Protein AF-V2QGV4-F1 (afdb_monomer)

InterPro domains:
  IPR019301 Flagellar protein FlgJ, N-terminal [PF10135] (43-89)

Sequence (132 aa):
MVEAAKLNTNVELTKEQAREKRDKELRQACAAFEGMFMDMMMKTMRKATMESSLIKKSNGEKIFTEMLDQQYVDILAKTPDSGLGVSLYQHLKQTMPQYRDEGKIFHKELNPYAVQQKRQEAFSQEGLDLVQ

pLDDT: mean 71.52, std 14.91, range [42.78, 91.12]

Radius of gyration: 23.89 Å; Cα contacts (8 Å, |Δi|>4): 35; chains: 1; bounding box: 53×60×68 Å

Solvent-accessible surface area (backbone atoms only — not comparable to full-atom values): 7817 Å² total; per-residue (Å²): 125,73,67,66,58,60,54,52,53,56,56,50,54,54,50,51,54,52,47,53,49,52,50,52,51,47,49,52,52,25,41,51,49,39,40,54,50,50,54,52,50,56,54,47,54,60,66,68,47,80,74,54,89,88,62,79,81,51,73,64,56,52,53,55,47,55,55,49,53,51,52,51,40,52,53,52,64,70,43,77,89,63,57,69,21,50,55,48,39,54,50,49,42,70,71,36,66,97,63,46,69,91,84,63,81,85,76,86,77,89,49,96,56,51,69,57,49,54,52,52,52,52,58,56,49,61,63,52,70,75,76,114

Structure (mmCIF, N/CA/C/O backbone):
data_AF-V2QGV4-F1
#
_entry.id   AF-V2QGV4-F1
#
loop_
_atom_site.group_PDB
_atom_site.id
_atom_site.type_symbol
_atom_site.label_atom_id
_atom_site.label_alt_id
_atom_site.label_comp_id
_atom_site.label_asym_id
_atom_site.label_entity_id
_atom_site.label_seq_id
_atom_site.pdbx_PDB_ins_code
_atom_site.Cartn_x
_atom_site.Cartn_y
_atom_site.Cartn_z
_atom_site.occupancy
_atom_site.B_iso_or_equiv
_atom_site.auth_seq_id
_atom_site.auth_comp_id
_atom_site.auth_asym_id
_atom_site.auth_atom_id
_atom_site.pdbx_PDB_model_num
ATOM 1 N N . MET A 1 1 ? 30.545 1.661 -40.596 1.00 49.72 1 MET A N 1
ATOM 2 C CA . MET A 1 1 ? 29.601 0.666 -40.027 1.00 49.72 1 MET A CA 1
ATOM 3 C C . MET A 1 1 ? 29.701 0.507 -38.501 1.00 49.72 1 MET A C 1
ATOM 5 O O . MET A 1 1 ? 28.747 0.026 -37.913 1.00 49.72 1 MET A O 1
ATOM 9 N N . VAL A 1 2 ? 30.778 0.950 -37.831 1.00 56.56 2 VAL A N 1
ATOM 10 C CA . VAL A 1 2 ? 30.950 0.795 -36.364 1.00 56.56 2 VAL A CA 1
ATOM 11 C C . VAL A 1 2 ? 30.193 1.850 -35.529 1.00 56.56 2 VAL A C 1
ATOM 13 O O . VAL A 1 2 ? 29.852 1.603 -34.377 1.00 56.56 2 VAL A O 1
ATOM 16 N N . GLU A 1 3 ? 29.880 3.016 -36.097 1.00 54.06 3 GLU A N 1
ATOM 17 C CA . GLU A 1 3 ? 29.288 4.149 -35.360 1.00 54.06 3 GLU A CA 1
ATOM 18 C C . GLU A 1 3 ? 27.769 4.028 -35.142 1.00 54.06 3 GLU A C 1
ATOM 20 O O . GLU A 1 3 ? 27.266 4.353 -34.069 1.00 54.06 3 GLU A O 1
ATOM 25 N N . ALA A 1 4 ? 27.047 3.433 -36.098 1.00 53.44 4 ALA A N 1
ATOM 26 C CA . ALA A 1 4 ? 25.611 3.164 -35.978 1.00 53.44 4 ALA A CA 1
ATOM 27 C C . ALA A 1 4 ? 25.279 2.134 -34.873 1.00 53.44 4 ALA A C 1
ATOM 29 O O . ALA A 1 4 ? 24.236 2.230 -34.230 1.00 53.44 4 ALA A O 1
ATOM 30 N N . ALA A 1 5 ? 26.185 1.188 -34.594 1.00 55.38 5 ALA A N 1
ATOM 31 C CA . ALA A 1 5 ? 25.996 0.168 -33.557 1.00 55.38 5 ALA A CA 1
ATOM 32 C C . ALA A 1 5 ? 26.117 0.728 -32.123 1.00 55.38 5 ALA A C 1
ATOM 34 O O . ALA A 1 5 ? 25.430 0.253 -31.219 1.00 55.38 5 ALA A O 1
ATOM 35 N N . LYS A 1 6 ? 26.952 1.760 -31.915 1.00 54.44 6 LYS A N 1
ATOM 36 C CA . LYS A 1 6 ? 27.148 2.431 -30.611 1.00 54.44 6 LYS A CA 1
ATOM 37 C C . LYS A 1 6 ? 26.006 3.390 -30.247 1.00 54.44 6 LYS A C 1
ATOM 39 O O . LYS A 1 6 ? 25.728 3.619 -29.071 1.00 54.44 6 LYS A O 1
ATOM 44 N N . LEU A 1 7 ? 25.345 3.958 -31.255 1.00 56.12 7 LEU A N 1
ATOM 45 C CA . LEU A 1 7 ? 24.152 4.789 -31.077 1.00 56.12 7 LEU A CA 1
ATOM 46 C C . LEU A 1 7 ? 22.929 3.942 -30.702 1.00 56.12 7 LEU A C 1
ATOM 48 O O . LEU A 1 7 ? 22.183 4.321 -29.803 1.00 56.12 7 LEU A O 1
ATOM 52 N N . ASN A 1 8 ? 22.758 2.772 -31.325 1.00 58.69 8 ASN A N 1
ATOM 53 C CA . ASN A 1 8 ? 21.604 1.909 -31.060 1.00 58.69 8 ASN A CA 1
ATOM 54 C C . ASN A 1 8 ? 21.618 1.311 -29.637 1.00 58.69 8 ASN A C 1
ATOM 56 O O . ASN A 1 8 ? 20.591 1.271 -28.968 1.00 58.69 8 ASN A O 1
ATOM 60 N N . THR A 1 9 ? 22.799 0.960 -29.123 1.00 60.56 9 THR A N 1
ATOM 61 C CA . THR A 1 9 ? 22.975 0.430 -27.755 1.00 60.56 9 THR A CA 1
ATOM 62 C C . THR A 1 9 ? 22.652 1.457 -26.664 1.00 60.56 9 THR A C 1
ATOM 64 O O . THR A 1 9 ? 22.053 1.105 -25.652 1.00 60.56 9 THR A O 1
ATOM 67 N N . ASN A 1 10 ? 22.976 2.740 -26.866 1.00 59.94 10 ASN A N 1
ATOM 68 C CA . ASN A 1 10 ? 22.610 3.805 -25.918 1.00 59.94 10 ASN A CA 1
ATOM 69 C C . ASN A 1 10 ? 21.093 4.065 -25.877 1.00 59.94 10 ASN A C 1
ATOM 71 O O . ASN A 1 10 ? 20.523 4.361 -24.824 1.00 59.94 10 ASN A O 1
ATOM 75 N N . VAL A 1 11 ? 20.424 3.945 -27.025 1.00 64.81 11 VAL A N 1
ATOM 76 C CA . VAL A 1 11 ? 18.967 4.111 -27.129 1.00 64.81 11 VAL A CA 1
ATOM 77 C C . VAL A 1 11 ? 18.220 2.921 -26.513 1.00 64.81 11 VAL A C 1
ATOM 79 O O . VAL A 1 11 ? 17.157 3.101 -25.926 1.00 64.81 11 VAL A O 1
ATOM 82 N N . GLU A 1 12 ? 18.765 1.709 -26.599 1.00 62.22 12 GLU A N 1
ATOM 83 C CA . GLU A 1 12 ? 18.205 0.524 -25.935 1.00 62.22 12 GLU A CA 1
ATOM 84 C C . GLU A 1 12 ? 18.377 0.585 -24.406 1.00 62.22 12 GLU A C 1
ATOM 86 O O . GLU A 1 12 ? 17.386 0.429 -23.691 1.00 62.22 12 GLU A O 1
ATOM 91 N N . LEU A 1 13 ? 19.565 0.955 -23.897 1.00 62.69 13 LEU A N 1
ATOM 92 C CA . LEU A 1 13 ? 19.809 1.127 -22.452 1.00 62.69 13 LEU A CA 1
ATOM 93 C C . LEU A 1 13 ? 18.861 2.152 -21.804 1.00 62.69 13 LEU A C 1
ATOM 95 O O . LEU A 1 13 ? 18.351 1.940 -20.706 1.00 62.69 13 LEU A O 1
ATOM 99 N N . THR A 1 14 ? 18.604 3.271 -22.483 1.00 73.88 14 THR A N 1
ATOM 100 C CA . THR A 1 14 ? 17.733 4.344 -21.968 1.00 73.88 14 THR A CA 1
ATOM 101 C C . THR A 1 14 ? 16.256 3.944 -21.949 1.00 73.88 14 THR A C 1
ATOM 103 O O . THR A 1 14 ? 15.519 4.337 -21.041 1.00 73.88 14 THR A O 1
ATOM 106 N N . LYS A 1 15 ? 15.814 3.121 -22.908 1.00 74.69 15 LYS A N 1
ATOM 107 C CA . LYS A 1 15 ? 14.457 2.554 -22.931 1.00 74.69 15 LYS A CA 1
ATOM 108 C C . LYS A 1 15 ? 14.250 1.524 -21.824 1.00 74.69 15 LYS A C 1
ATOM 110 O O . LYS A 1 15 ? 13.202 1.547 -21.179 1.00 74.69 15 LYS A O 1
ATOM 115 N N . GLU A 1 16 ? 15.231 0.658 -21.581 1.00 74.56 16 GLU A N 1
ATOM 116 C CA . GLU A 1 16 ? 15.177 -0.320 -20.488 1.00 74.56 16 GLU A CA 1
ATOM 117 C C . GLU A 1 16 ? 15.145 0.370 -19.121 1.00 74.56 16 GLU A C 1
ATOM 119 O O . GLU A 1 16 ? 14.249 0.097 -18.325 1.00 74.56 16 GLU A O 1
ATOM 124 N N . GLN A 1 17 ? 16.006 1.364 -18.892 1.00 77.44 17 GLN A N 1
ATOM 125 C CA . GLN A 1 17 ? 15.991 2.175 -17.668 1.00 77.44 17 GLN A CA 1
ATOM 126 C C . GLN A 1 17 ? 14.651 2.892 -17.453 1.00 77.44 17 GLN A C 1
ATOM 128 O O . GLN A 1 17 ? 14.116 2.922 -16.341 1.00 77.44 17 GLN A O 1
ATOM 133 N N . ALA A 1 18 ? 14.069 3.458 -18.515 1.00 77.25 18 ALA A N 1
ATOM 134 C CA . ALA A 1 18 ? 12.749 4.077 -18.441 1.00 77.25 18 ALA A CA 1
ATOM 135 C C . ALA A 1 18 ? 11.653 3.049 -18.107 1.00 77.25 18 ALA A C 1
ATOM 137 O O . ALA A 1 18 ? 10.721 3.357 -17.361 1.00 77.25 18 ALA A O 1
ATOM 138 N N . ARG A 1 19 ? 11.766 1.820 -18.622 1.00 79.88 19 ARG A N 1
ATOM 139 C CA . ARG A 1 19 ? 10.829 0.729 -18.338 1.00 79.88 19 ARG A CA 1
ATOM 140 C C . ARG A 1 19 ? 10.931 0.250 -16.893 1.00 79.88 19 ARG A C 1
ATOM 142 O O . ARG A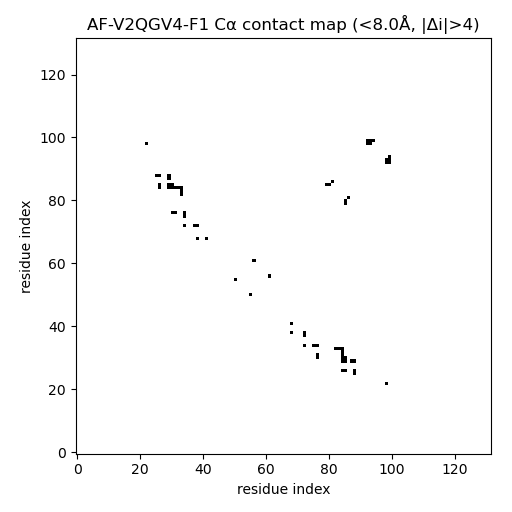 1 19 ? 9.899 0.127 -16.239 1.00 79.88 19 ARG A O 1
ATOM 149 N N . GLU A 1 20 ? 12.141 0.035 -16.387 1.00 82.00 20 GLU A N 1
ATOM 150 C CA . GLU A 1 20 ? 12.383 -0.333 -14.987 1.00 82.00 20 GLU A CA 1
ATOM 151 C C . GLU A 1 20 ? 11.855 0.732 -14.029 1.00 82.00 20 GLU A C 1
ATOM 153 O O . GLU A 1 20 ? 11.174 0.414 -13.052 1.00 82.00 20 GLU A O 1
ATOM 158 N N . LYS A 1 21 ? 12.095 2.011 -14.345 1.00 82.69 21 LYS A N 1
ATOM 159 C CA . LYS A 1 21 ? 11.557 3.129 -13.569 1.00 82.69 21 LYS A CA 1
ATOM 160 C C . LYS A 1 21 ? 10.027 3.085 -13.511 1.00 82.69 21 LYS A C 1
ATOM 162 O O . LYS A 1 21 ? 9.469 3.151 -12.419 1.00 82.69 21 LYS A O 1
ATOM 167 N N . ARG A 1 22 ? 9.350 2.901 -14.652 1.00 82.38 22 ARG A N 1
ATOM 168 C CA . ARG A 1 22 ? 7.879 2.793 -14.696 1.00 82.38 22 ARG A CA 1
ATOM 169 C C . ARG A 1 22 ? 7.337 1.556 -13.982 1.00 82.38 22 ARG A C 1
ATOM 171 O O . ARG A 1 22 ? 6.250 1.626 -13.415 1.00 82.38 22 ARG A O 1
ATOM 178 N N . ASP A 1 23 ? 8.040 0.423 -14.029 1.00 85.06 23 ASP A N 1
ATOM 179 C CA . ASP A 1 23 ? 7.648 -0.789 -13.291 1.00 85.06 23 ASP A CA 1
ATOM 180 C C . ASP A 1 23 ? 7.740 -0.549 -11.779 1.00 85.06 23 ASP A C 1
ATOM 182 O O . ASP A 1 23 ? 6.798 -0.850 -11.045 1.00 85.06 23 ASP A O 1
ATOM 186 N N . LYS A 1 24 ? 8.829 0.085 -11.322 1.00 85.31 24 LYS A N 1
ATOM 187 C CA . LYS A 1 24 ? 9.022 0.463 -9.919 1.00 85.31 24 LYS A CA 1
ATOM 188 C C . LYS A 1 24 ? 7.951 1.441 -9.433 1.00 85.31 24 LYS A C 1
ATOM 190 O O . LYS A 1 24 ? 7.383 1.227 -8.366 1.00 85.31 24 LYS A O 1
ATOM 195 N N . GLU A 1 25 ? 7.655 2.479 -10.211 1.00 87.06 25 GLU A N 1
ATOM 196 C CA . GLU A 1 25 ? 6.604 3.454 -9.892 1.00 87.06 25 GLU A CA 1
ATOM 197 C C . GLU A 1 25 ? 5.224 2.789 -9.804 1.00 87.06 25 GLU A C 1
ATOM 199 O O . GLU A 1 25 ? 4.474 3.051 -8.864 1.00 87.06 25 GLU A O 1
ATOM 204 N N . LEU A 1 26 ? 4.906 1.866 -10.721 1.00 88.25 26 LEU A N 1
ATOM 205 C CA . LEU A 1 26 ? 3.643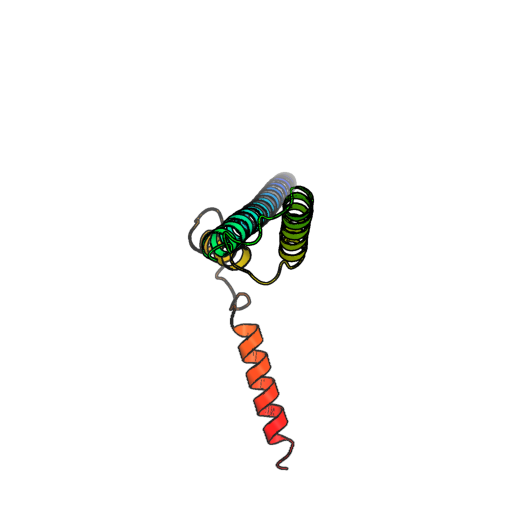 1.125 -10.689 1.00 88.25 26 LEU A CA 1
ATOM 206 C C . LEU A 1 26 ? 3.523 0.258 -9.428 1.00 88.25 26 LEU A C 1
ATOM 208 O O . LEU A 1 26 ? 2.474 0.262 -8.781 1.00 88.25 26 LEU A O 1
ATOM 212 N N . ARG A 1 27 ? 4.593 -0.455 -9.048 1.00 87.12 27 ARG A N 1
ATOM 213 C CA . ARG A 1 27 ? 4.626 -1.236 -7.799 1.00 87.12 27 ARG A CA 1
ATOM 214 C C . ARG A 1 27 ? 4.411 -0.347 -6.577 1.00 87.12 27 ARG A C 1
ATOM 216 O O . ARG A 1 27 ? 3.600 -0.683 -5.719 1.00 87.12 27 ARG A O 1
ATOM 223 N N . GLN A 1 28 ? 5.100 0.793 -6.513 1.00 87.50 28 GLN A N 1
ATOM 224 C CA . GLN A 1 28 ? 4.969 1.749 -5.411 1.00 87.50 28 GLN A CA 1
ATOM 225 C C . GLN A 1 28 ? 3.551 2.318 -5.311 1.00 87.50 28 GLN A C 1
ATOM 227 O O . GLN A 1 28 ? 3.001 2.393 -4.215 1.00 87.50 28 GLN A O 1
ATOM 232 N N . ALA A 1 29 ? 2.934 2.663 -6.442 1.00 90.25 29 ALA A N 1
ATOM 233 C CA . ALA A 1 29 ? 1.560 3.149 -6.476 1.00 90.25 29 ALA A CA 1
ATOM 234 C C . ALA A 1 29 ? 0.562 2.092 -5.971 1.00 90.25 29 ALA A C 1
ATOM 236 O O . ALA A 1 29 ? -0.321 2.411 -5.176 1.00 90.25 29 ALA A O 1
ATOM 237 N N . CYS A 1 30 ? 0.724 0.827 -6.377 1.00 90.00 30 CYS A N 1
ATOM 238 C CA . CYS A 1 30 ? -0.138 -0.263 -5.911 1.00 90.00 30 CYS A CA 1
ATOM 239 C C . CYS A 1 30 ? 0.024 -0.530 -4.405 1.00 90.00 30 CYS A C 1
ATOM 241 O O . CYS A 1 30 ? -0.972 -0.744 -3.718 1.00 90.00 30 CYS A O 1
ATOM 243 N N . ALA A 1 31 ? 1.253 -0.468 -3.882 1.00 85.81 31 ALA A N 1
ATOM 244 C CA . ALA A 1 31 ? 1.519 -0.602 -2.449 1.00 85.81 31 ALA A CA 1
ATOM 245 C C . ALA A 1 31 ? 0.906 0.554 -1.636 1.00 85.81 31 ALA A C 1
ATOM 247 O O . ALA A 1 31 ? 0.280 0.331 -0.602 1.00 85.81 31 ALA A O 1
ATOM 248 N N . ALA A 1 32 ? 1.021 1.791 -2.128 1.00 86.56 32 ALA A N 1
ATOM 249 C CA . ALA A 1 32 ? 0.397 2.950 -1.493 1.00 86.56 32 ALA A CA 1
ATOM 250 C C . ALA A 1 32 ? -1.137 2.834 -1.466 1.00 86.56 32 ALA A C 1
ATOM 252 O O . ALA A 1 32 ? -1.763 3.139 -0.450 1.00 86.56 32 ALA A O 1
ATOM 253 N N . PHE A 1 33 ? -1.742 2.350 -2.556 1.00 91.12 33 PHE A N 1
ATOM 254 C CA . PHE A 1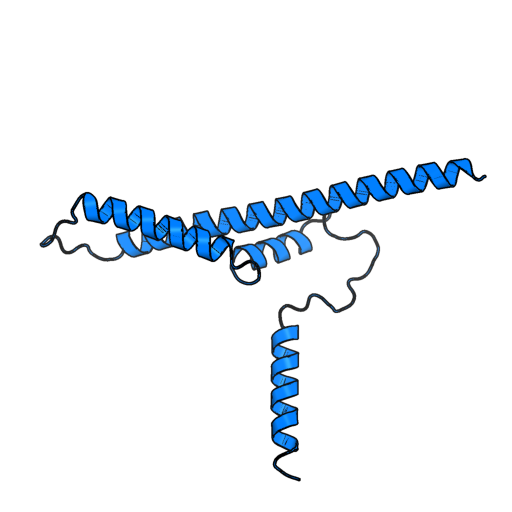 33 ? -3.179 2.084 -2.619 1.00 91.12 33 PHE A CA 1
ATOM 255 C C . PHE A 1 33 ? -3.621 1.034 -1.592 1.00 91.12 33 PHE A C 1
ATOM 257 O O . PHE A 1 33 ? -4.611 1.246 -0.895 1.00 91.12 33 PHE A O 1
ATOM 264 N N . GLU A 1 34 ? -2.884 -0.072 -1.462 1.00 87.06 34 GLU A N 1
ATOM 265 C CA . GLU A 1 34 ? -3.162 -1.090 -0.444 1.00 87.06 34 GLU A CA 1
ATOM 266 C C . GLU A 1 34 ? -3.111 -0.505 0.974 1.00 87.06 34 GLU A C 1
ATOM 268 O O . GLU A 1 34 ? -4.018 -0.760 1.765 1.00 87.06 34 GLU A O 1
ATOM 273 N N . GLY A 1 35 ? -2.128 0.351 1.270 1.00 85.06 35 GLY A N 1
ATOM 274 C CA . GLY A 1 35 ? -2.061 1.072 2.544 1.00 85.06 35 GLY A CA 1
ATOM 275 C C . GLY A 1 35 ? -3.312 1.916 2.819 1.00 85.06 35 GLY A C 1
ATOM 276 O O . GLY A 1 35 ? -3.903 1.816 3.895 1.00 85.06 35 GLY A O 1
ATOM 277 N N . MET A 1 36 ? -3.772 2.693 1.832 1.00 87.50 36 MET A N 1
ATOM 278 C CA . MET A 1 36 ? -5.005 3.489 1.952 1.00 87.50 36 MET A CA 1
ATOM 279 C C . MET A 1 36 ? -6.251 2.614 2.131 1.00 87.50 36 MET A C 1
ATOM 281 O O . MET A 1 36 ? -7.137 2.934 2.926 1.00 87.50 36 MET A O 1
ATOM 285 N N . PHE A 1 37 ? -6.330 1.504 1.397 1.00 90.25 37 PHE A N 1
ATOM 286 C CA . PHE A 1 37 ? -7.436 0.560 1.502 1.00 90.25 37 PHE A CA 1
ATOM 287 C C . PHE A 1 37 ? -7.508 -0.064 2.900 1.00 90.25 37 PHE A C 1
ATOM 289 O O . PHE A 1 37 ? -8.585 -0.114 3.494 1.00 90.25 37 PHE A O 1
ATOM 296 N N . MET A 1 38 ? -6.368 -0.489 3.448 1.00 86.75 38 MET A N 1
ATOM 297 C CA . MET A 1 38 ? -6.291 -1.084 4.783 1.00 86.75 38 MET A CA 1
ATOM 298 C C . MET A 1 38 ? -6.656 -0.085 5.879 1.00 86.75 38 MET A C 1
ATOM 300 O O . MET A 1 38 ? -7.425 -0.430 6.774 1.00 86.75 38 MET A O 1
ATOM 304 N N . ASP A 1 39 ? -6.196 1.163 5.779 1.00 84.31 39 ASP A N 1
ATOM 305 C CA . ASP A 1 39 ? -6.616 2.239 6.684 1.00 84.31 39 ASP A CA 1
ATOM 306 C C . ASP A 1 39 ? -8.145 2.419 6.669 1.00 84.31 39 ASP A C 1
ATOM 308 O O . ASP A 1 39 ? -8.798 2.435 7.718 1.00 84.31 39 ASP A O 1
ATOM 312 N N . MET A 1 40 ? -8.749 2.469 5.476 1.00 88.94 40 MET A N 1
ATOM 313 C CA . MET A 1 40 ? -10.199 2.591 5.340 1.00 88.94 40 MET A CA 1
ATOM 314 C C . MET A 1 40 ? -10.938 1.367 5.894 1.00 88.94 40 MET A C 1
ATOM 316 O O . MET A 1 40 ? -11.951 1.523 6.582 1.00 88.94 40 MET A O 1
ATOM 320 N N . MET A 1 41 ? -10.433 0.159 5.644 1.00 88.75 41 MET A N 1
ATOM 321 C CA . MET A 1 41 ? -10.985 -1.086 6.176 1.00 88.75 41 MET A CA 1
ATOM 322 C C . MET A 1 41 ? -10.961 -1.091 7.709 1.00 88.75 41 MET A C 1
ATOM 324 O O . MET A 1 41 ? -12.005 -1.289 8.330 1.00 88.75 41 MET A O 1
ATOM 328 N N . MET A 1 42 ? -9.817 -0.788 8.326 1.00 85.19 42 MET A N 1
ATOM 329 C CA . MET A 1 42 ? -9.657 -0.760 9.785 1.00 85.19 42 MET A CA 1
ATOM 330 C C . MET A 1 42 ? -10.554 0.302 10.438 1.00 85.19 42 MET A C 1
ATOM 332 O O . MET A 1 42 ? -11.246 0.031 11.426 1.00 85.19 42 MET A O 1
ATOM 336 N N . LYS A 1 43 ? -10.636 1.500 9.843 1.00 84.62 43 LYS A N 1
ATOM 337 C CA . LYS A 1 43 ? -11.570 2.553 10.275 1.00 84.62 43 LYS A CA 1
ATOM 338 C C . LYS A 1 43 ? -13.025 2.107 10.168 1.00 84.62 43 LYS A C 1
ATOM 340 O O . LYS A 1 43 ? -13.823 2.414 11.051 1.00 84.62 43 LYS A O 1
ATOM 345 N N . THR A 1 44 ? -13.377 1.383 9.110 1.00 88.00 44 THR A N 1
ATOM 346 C CA . THR A 1 44 ? -14.748 0.910 8.879 1.00 88.00 44 THR A CA 1
ATOM 347 C C . THR A 1 44 ? -15.120 -0.201 9.855 1.00 88.00 44 THR A C 1
ATOM 349 O O . THR A 1 44 ? -16.190 -0.131 10.451 1.00 88.00 44 THR A O 1
ATOM 352 N N . MET A 1 45 ? -14.223 -1.159 10.109 1.00 85.62 45 MET A N 1
ATOM 353 C CA . MET A 1 45 ? -14.416 -2.200 11.126 1.00 85.62 45 MET A CA 1
ATOM 354 C C . MET A 1 45 ? -14.658 -1.592 12.513 1.00 85.62 45 MET A C 1
ATOM 356 O O . MET A 1 45 ? -15.598 -1.988 13.198 1.00 85.62 45 MET A O 1
ATOM 360 N N . ARG A 1 46 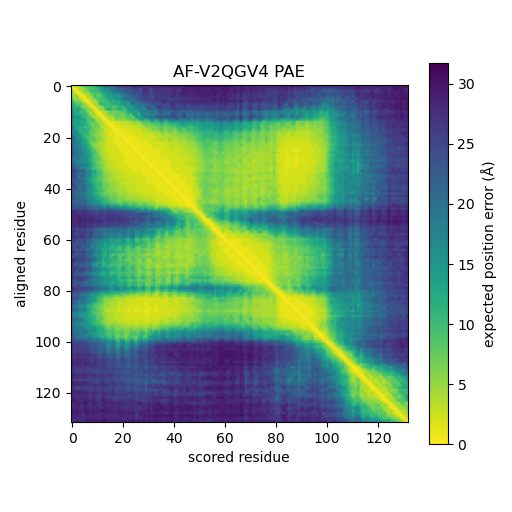? -13.885 -0.565 12.896 1.00 81.25 46 ARG A N 1
ATOM 361 C CA . ARG A 1 46 ? -14.072 0.147 14.174 1.00 81.25 46 ARG A CA 1
ATOM 362 C C . ARG A 1 46 ? -15.357 0.969 14.245 1.00 81.25 46 ARG A C 1
ATOM 364 O O . ARG A 1 46 ? -15.946 1.073 15.315 1.00 81.25 46 ARG A O 1
ATOM 371 N N . LYS A 1 47 ? -15.809 1.549 13.130 1.00 82.56 47 LYS A N 1
ATOM 372 C CA . LYS A 1 47 ? -17.120 2.217 13.064 1.00 82.56 47 LYS A CA 1
ATOM 373 C C . LYS A 1 47 ? -18.280 1.220 13.141 1.00 82.56 47 LYS A C 1
ATOM 375 O O . LYS A 1 47 ? -19.332 1.569 13.663 1.00 82.56 47 LYS A O 1
ATOM 380 N N . ALA A 1 48 ? -18.102 0.016 12.596 1.00 82.44 48 ALA A N 1
ATOM 381 C CA . ALA A 1 48 ? -19.123 -1.029 12.567 1.00 82.44 48 ALA A CA 1
ATOM 382 C C . ALA A 1 48 ? -19.312 -1.715 13.929 1.00 82.44 48 ALA A C 1
ATOM 384 O O . ALA A 1 48 ? -20.411 -2.173 14.238 1.00 82.44 48 ALA A O 1
ATOM 385 N N . THR A 1 49 ? -18.276 -1.767 14.769 1.00 78.00 49 THR A N 1
ATOM 386 C CA . THR A 1 49 ? -18.441 -2.160 16.170 1.00 78.00 49 THR A CA 1
A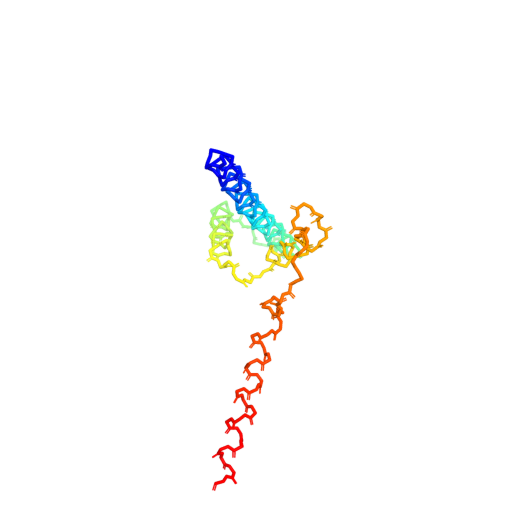TOM 387 C C . THR A 1 49 ? -19.246 -1.092 16.904 1.00 78.00 49 THR A C 1
ATOM 389 O O . THR A 1 49 ? -18.803 0.052 16.983 1.00 78.00 49 THR A O 1
ATOM 392 N N . MET A 1 50 ? -20.417 -1.455 17.448 1.00 64.50 50 MET A N 1
ATOM 393 C CA . MET A 1 50 ? -21.168 -0.587 18.360 1.00 64.50 50 MET A CA 1
ATOM 394 C C . MET A 1 50 ? -20.251 -0.196 19.520 1.00 64.50 50 MET A C 1
ATOM 396 O O . MET A 1 50 ? -19.997 -1.007 20.411 1.00 64.50 50 MET A O 1
ATOM 400 N N . GLU A 1 51 ? -19.736 1.034 19.512 1.00 61.66 51 GLU A N 1
ATOM 401 C CA . GLU A 1 51 ? -19.052 1.564 20.684 1.00 61.66 51 GLU A CA 1
ATOM 402 C C . GLU A 1 51 ? -20.061 1.555 21.830 1.00 61.66 51 GLU A C 1
ATOM 404 O O . GLU A 1 51 ? -21.144 2.139 21.727 1.00 61.66 51 GLU A O 1
ATOM 409 N N . SER A 1 52 ? -19.751 0.832 22.909 1.00 60.28 52 SER A N 1
ATOM 410 C CA . SER A 1 52 ? -20.617 0.808 24.079 1.00 60.28 52 SER A CA 1
ATOM 411 C C . SER A 1 52 ? -20.790 2.250 24.548 1.00 60.28 52 SER A C 1
ATOM 413 O O . SER A 1 52 ? -19.844 2.844 25.059 1.00 60.28 52 SER A O 1
ATOM 415 N N . SER A 1 53 ? -21.990 2.819 24.411 1.00 59.41 53 SER A N 1
ATOM 416 C CA . SER A 1 53 ? -22.286 4.190 24.859 1.00 59.41 53 SER A CA 1
ATOM 417 C C . SER A 1 53 ? -21.993 4.411 26.355 1.00 59.41 53 SER A C 1
ATOM 419 O O . SER A 1 53 ? -21.995 5.549 26.823 1.00 59.41 53 SER A O 1
ATOM 421 N N . LEU A 1 54 ? -21.761 3.325 27.098 1.00 67.88 54 LEU A N 1
ATOM 422 C CA . LEU A 1 54 ? -21.411 3.293 28.512 1.00 67.88 54 LEU A CA 1
ATOM 423 C C . LEU A 1 54 ? -19.933 3.624 28.786 1.00 67.88 54 LEU A C 1
ATOM 425 O O . LEU A 1 54 ? -19.632 4.139 29.858 1.00 67.88 54 LEU A O 1
ATOM 429 N N . ILE A 1 55 ? -19.020 3.380 27.837 1.00 72.56 55 ILE A N 1
ATOM 430 C CA . ILE A 1 55 ? -17.585 3.671 27.980 1.00 72.56 55 ILE A CA 1
ATOM 431 C C . ILE A 1 55 ? -17.152 4.542 26.802 1.00 72.56 55 ILE A C 1
ATOM 433 O O . ILE A 1 55 ? -17.006 4.072 25.676 1.00 72.56 55 ILE A O 1
ATOM 437 N N . LYS A 1 56 ? -16.950 5.838 27.061 1.00 72.44 56 LYS A N 1
ATOM 438 C CA . LYS A 1 56 ? -16.411 6.769 26.063 1.00 72.44 56 LYS A CA 1
ATOM 439 C C . LYS A 1 56 ? -14.906 6.561 25.934 1.00 72.44 56 LYS A C 1
ATOM 441 O O . LYS A 1 56 ? -14.193 6.656 26.932 1.00 72.44 56 LYS A O 1
ATOM 446 N N . LYS A 1 57 ? -14.421 6.362 24.707 1.00 74.38 57 LYS A N 1
ATOM 447 C CA . LYS A 1 57 ? -12.980 6.341 24.426 1.00 74.38 57 LYS A CA 1
ATOM 448 C C . LYS A 1 57 ? -12.328 7.664 24.803 1.00 74.38 57 LYS A C 1
ATOM 450 O O . LYS A 1 57 ? -12.856 8.741 24.504 1.00 74.38 57 LYS A O 1
ATOM 455 N N . SER A 1 58 ? -11.158 7.577 25.425 1.00 83.88 58 SER A N 1
ATOM 456 C CA . SER A 1 58 ? -10.360 8.759 25.752 1.00 83.88 58 SER A CA 1
ATOM 457 C C . SER A 1 58 ? -9.678 9.330 24.501 1.00 83.88 58 SER A C 1
ATOM 459 O O . SER A 1 58 ? -9.468 8.629 23.510 1.00 83.88 58 SER A O 1
ATOM 461 N N . ASN A 1 59 ? -9.284 10.607 24.534 1.00 83.19 59 ASN A N 1
ATOM 462 C CA . ASN A 1 59 ? -8.479 11.190 23.452 1.00 83.19 59 ASN A CA 1
ATOM 463 C C . ASN A 1 59 ? -7.113 10.497 23.309 1.00 83.19 59 ASN A C 1
ATOM 465 O O . ASN A 1 59 ? -6.624 10.362 22.192 1.00 83.19 59 ASN A O 1
ATOM 469 N N . GLY A 1 60 ? -6.528 10.014 24.412 1.00 86.06 60 GLY A N 1
ATOM 470 C CA . GLY A 1 60 ? -5.276 9.255 24.372 1.00 86.06 60 GLY A CA 1
ATOM 471 C C . GLY A 1 60 ? -5.431 7.948 23.598 1.00 86.06 60 GLY A C 1
ATOM 472 O O . GLY A 1 60 ? -4.626 7.650 22.724 1.00 86.06 60 GLY A O 1
ATOM 473 N N . GLU A 1 61 ? -6.514 7.213 23.847 1.00 84.06 61 GLU A N 1
ATOM 474 C CA . GLU A 1 61 ? -6.812 5.962 23.141 1.00 84.06 61 GLU A CA 1
ATOM 475 C C . GLU A 1 61 ? -6.924 6.162 21.624 1.00 84.06 61 GLU A C 1
ATOM 477 O O . GLU A 1 61 ? -6.397 5.355 20.860 1.00 84.06 61 GLU A O 1
ATOM 482 N N . LYS A 1 62 ? -7.540 7.263 21.173 1.00 82.69 62 LYS A N 1
ATOM 483 C CA . LYS A 1 62 ? -7.625 7.600 19.742 1.00 82.69 62 LYS A CA 1
ATOM 484 C C . LYS A 1 62 ? -6.244 7.810 19.124 1.00 82.69 62 LYS A C 1
ATOM 486 O O . LYS A 1 62 ? -5.948 7.202 18.103 1.00 82.69 62 LYS A O 1
ATOM 491 N N . ILE A 1 63 ? -5.390 8.598 19.779 1.00 87.69 63 ILE A N 1
ATOM 492 C CA . ILE A 1 63 ? -4.032 8.894 19.298 1.00 87.69 63 ILE A CA 1
ATOM 493 C C . ILE A 1 63 ? -3.189 7.615 19.215 1.00 87.69 63 ILE A C 1
ATOM 495 O O . ILE A 1 63 ? -2.548 7.357 18.199 1.00 87.69 63 ILE A O 1
ATOM 499 N N . PHE A 1 64 ? -3.212 6.777 20.257 1.00 88.19 64 PHE A N 1
ATOM 500 C CA . PHE A 1 64 ? -2.477 5.509 20.246 1.00 88.19 64 PHE A CA 1
ATOM 501 C C . PHE A 1 64 ? -3.020 4.527 19.199 1.00 88.19 64 PHE A C 1
ATOM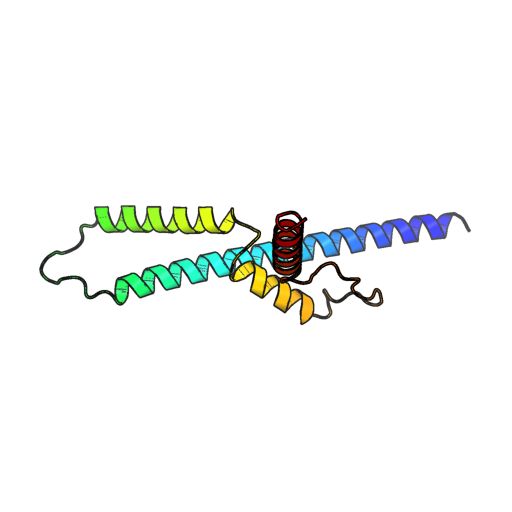 503 O O . PHE A 1 64 ? -2.238 3.791 18.601 1.00 88.19 64 PHE A O 1
ATOM 510 N N . THR A 1 65 ? -4.331 4.541 18.935 1.00 85.25 65 THR A N 1
ATOM 511 C CA . THR A 1 65 ? -4.9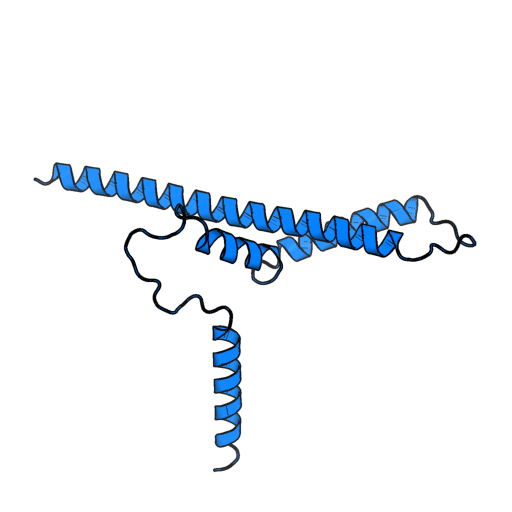40 3.731 17.869 1.00 85.25 65 THR A CA 1
ATOM 512 C C . THR A 1 65 ? -4.471 4.186 16.489 1.00 85.25 65 THR A C 1
ATOM 514 O O . THR A 1 65 ? -4.074 3.352 15.683 1.00 85.25 65 THR A O 1
ATOM 517 N N . GLU A 1 66 ? -4.458 5.493 16.226 1.00 84.62 66 GLU A N 1
ATOM 518 C CA . GLU A 1 66 ? -3.959 6.044 14.959 1.00 84.62 66 GLU A CA 1
ATOM 519 C C . GLU A 1 66 ? -2.476 5.714 14.744 1.00 84.62 66 GLU A C 1
ATOM 521 O O . GLU A 1 66 ? -2.076 5.332 13.645 1.00 84.62 66 GLU A O 1
ATOM 526 N N . MET A 1 67 ? -1.661 5.788 15.799 1.00 89.06 67 MET A N 1
ATOM 527 C CA . MET A 1 67 ? -0.251 5.399 15.735 1.00 89.06 67 MET A CA 1
ATOM 528 C C . MET A 1 67 ? -0.078 3.895 15.461 1.00 89.06 67 MET A C 1
ATOM 530 O O . MET A 1 67 ? 0.802 3.506 14.694 1.00 89.06 67 MET A O 1
ATOM 534 N N . LEU A 1 68 ? -0.923 3.043 16.049 1.00 87.06 68 LEU A N 1
ATOM 535 C CA . LEU A 1 68 ? -0.929 1.604 15.778 1.00 87.06 68 LEU A CA 1
ATOM 536 C C . LEU A 1 68 ? -1.326 1.303 14.323 1.00 87.06 68 LEU A C 1
ATOM 538 O O . LEU A 1 68 ? -0.687 0.478 13.674 1.00 87.06 68 LEU A O 1
ATOM 542 N N . ASP A 1 69 ? -2.336 1.996 13.794 1.00 82.88 69 ASP A N 1
ATOM 543 C CA . ASP A 1 69 ? -2.756 1.858 12.396 1.00 82.88 69 ASP A CA 1
ATOM 544 C C . ASP A 1 69 ? -1.622 2.218 11.431 1.00 82.88 69 ASP A C 1
ATOM 546 O O . ASP A 1 69 ? -1.373 1.489 10.471 1.00 82.88 69 ASP A O 1
ATOM 550 N N . GLN A 1 70 ? -0.885 3.296 11.720 1.00 83.12 70 GLN A N 1
ATOM 551 C CA . GLN A 1 70 ? 0.298 3.672 10.943 1.00 83.12 70 GLN A CA 1
ATOM 552 C C . GLN A 1 70 ? 1.358 2.563 10.945 1.00 83.12 70 GLN A C 1
ATOM 554 O O . GLN A 1 70 ? 1.894 2.228 9.891 1.00 83.12 70 GLN A O 1
ATOM 559 N N . GLN A 1 71 ? 1.619 1.933 12.096 1.00 86.44 71 GLN A N 1
ATOM 560 C CA . GLN A 1 71 ? 2.563 0.812 12.170 1.00 86.44 71 GLN A CA 1
ATOM 561 C C . GLN A 1 71 ? 2.095 -0.406 11.365 1.00 86.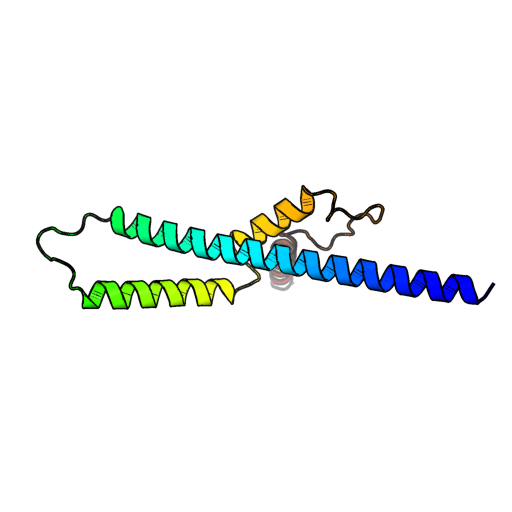44 71 GLN A C 1
ATOM 563 O O . GLN A 1 71 ? 2.915 -1.067 10.727 1.00 86.44 71 GLN A O 1
ATOM 568 N N . TYR A 1 72 ? 0.793 -0.701 11.344 1.00 80.19 72 TYR A N 1
ATOM 569 C CA . TYR A 1 72 ? 0.269 -1.777 10.503 1.00 80.19 72 TYR A CA 1
ATOM 570 C C . TYR A 1 72 ? 0.470 -1.493 9.015 1.00 80.19 72 TYR A C 1
ATOM 572 O O . TYR A 1 72 ? 0.902 -2.386 8.287 1.00 80.19 72 TYR A O 1
ATOM 580 N N . VAL A 1 73 ? 0.219 -0.259 8.570 1.00 75.75 73 VAL A N 1
ATOM 581 C CA . VAL A 1 73 ? 0.482 0.154 7.182 1.00 75.75 73 VAL A CA 1
ATOM 582 C C . VAL A 1 73 ? 1.966 -0.002 6.838 1.00 75.75 73 VAL A C 1
ATOM 584 O O . VAL A 1 73 ? 2.288 -0.559 5.790 1.00 75.75 73 VAL A O 1
ATOM 587 N N . ASP A 1 74 ? 2.869 0.399 7.735 1.00 79.06 74 ASP A N 1
ATOM 588 C CA . ASP A 1 74 ? 4.316 0.257 7.535 1.00 79.06 74 ASP A CA 1
ATOM 589 C C . ASP A 1 74 ? 4.767 -1.210 7.441 1.00 79.06 74 ASP A C 1
ATOM 591 O O . ASP A 1 74 ? 5.613 -1.550 6.611 1.00 79.06 74 ASP A O 1
ATOM 595 N N . ILE A 1 75 ? 4.223 -2.096 8.282 1.00 79.12 75 ILE A N 1
ATOM 596 C CA . ILE A 1 75 ? 4.531 -3.536 8.252 1.00 79.12 75 ILE A CA 1
ATOM 597 C C . ILE A 1 75 ? 4.035 -4.166 6.946 1.00 79.12 75 ILE A C 1
ATOM 599 O O . ILE A 1 75 ? 4.758 -4.946 6.319 1.00 79.12 75 ILE A O 1
ATOM 603 N N . LEU A 1 76 ? 2.827 -3.806 6.509 1.00 69.56 76 LEU A N 1
ATOM 604 C CA . LEU A 1 76 ? 2.256 -4.291 5.253 1.00 69.56 76 LEU A CA 1
ATOM 605 C C . LEU A 1 76 ? 3.066 -3.800 4.047 1.00 69.56 76 LEU A C 1
ATOM 607 O O . LEU A 1 76 ? 3.415 -4.601 3.187 1.00 69.56 76 LEU A O 1
ATOM 611 N N . ALA A 1 77 ? 3.477 -2.529 4.030 1.00 67.25 77 ALA A N 1
ATOM 612 C CA . ALA A 1 77 ? 4.337 -1.981 2.980 1.00 67.25 77 ALA A CA 1
ATOM 613 C C . ALA A 1 77 ? 5.715 -2.670 2.904 1.00 67.25 77 ALA A C 1
ATOM 615 O O . ALA A 1 77 ? 6.311 -2.757 1.830 1.00 67.25 77 ALA A O 1
ATOM 616 N N . LYS A 1 78 ? 6.225 -3.171 4.037 1.00 70.50 78 LYS A N 1
ATOM 617 C CA . LYS A 1 78 ? 7.488 -3.921 4.122 1.00 70.50 78 LYS A CA 1
ATOM 618 C C . LYS A 1 78 ? 7.362 -5.400 3.761 1.00 70.50 78 LYS A C 1
ATOM 620 O O . LYS A 1 78 ? 8.398 -6.050 3.677 1.00 70.50 78 LYS A O 1
ATOM 625 N N . THR A 1 79 ? 6.152 -5.925 3.553 1.00 67.62 79 THR A N 1
ATOM 626 C CA . THR A 1 79 ? 5.899 -7.325 3.172 1.00 67.62 79 THR A CA 1
ATOM 627 C C . THR A 1 79 ? 5.521 -7.377 1.685 1.00 67.62 79 THR A C 1
ATOM 629 O O . THR A 1 79 ? 4.341 -7.392 1.350 1.00 67.62 79 THR A O 1
ATOM 632 N N . PRO A 1 80 ? 6.491 -7.358 0.753 1.00 59.72 80 PRO A N 1
ATOM 633 C CA . PRO A 1 80 ? 6.252 -6.956 -0.634 1.00 59.72 80 PRO A CA 1
ATOM 634 C C . PRO A 1 80 ? 5.678 -8.080 -1.506 1.00 59.72 80 PRO A C 1
ATOM 636 O O . PRO A 1 80 ? 5.279 -7.830 -2.641 1.00 59.72 80 PRO A O 1
ATOM 639 N N . ASP A 1 81 ? 5.666 -9.314 -0.996 1.00 66.81 81 ASP A N 1
ATOM 640 C CA . ASP A 1 81 ? 5.457 -10.523 -1.800 1.00 66.81 81 ASP A CA 1
ATOM 641 C C . ASP A 1 81 ? 4.023 -11.067 -1.734 1.00 66.81 81 ASP A C 1
ATOM 643 O O . ASP A 1 81 ? 3.682 -12.034 -2.415 1.00 66.81 81 ASP A O 1
ATOM 647 N N . SER A 1 82 ? 3.153 -10.446 -0.937 1.00 68.62 82 SER A N 1
ATOM 648 C CA . SER A 1 82 ? 1.763 -10.873 -0.772 1.00 68.62 82 SER A CA 1
ATOM 649 C C . SER A 1 82 ? 0.859 -9.687 -0.469 1.00 68.62 82 SER A C 1
ATOM 651 O O . SER A 1 82 ? 1.256 -8.810 0.287 1.00 68.62 82 SER A O 1
ATOM 653 N N . GLY A 1 83 ? -0.362 -9.683 -1.006 1.00 83.56 83 GLY A N 1
ATOM 654 C CA . GLY A 1 83 ? -1.340 -8.636 -0.714 1.00 83.56 83 GLY A CA 1
ATOM 655 C C . GLY A 1 83 ? -2.212 -8.260 -1.906 1.00 83.56 83 GLY A C 1
ATOM 656 O O . GLY A 1 83 ? -2.088 -8.799 -3.018 1.00 83.56 83 GLY A O 1
ATOM 657 N N . LEU A 1 84 ? -3.106 -7.305 -1.668 1.00 88.00 84 LEU A N 1
ATOM 658 C CA . LEU A 1 84 ? -3.974 -6.754 -2.704 1.00 88.00 84 LEU A CA 1
ATOM 659 C C . LEU A 1 84 ? -3.172 -5.895 -3.689 1.00 88.00 84 LEU A C 1
ATOM 661 O O . LEU A 1 84 ? -3.437 -5.951 -4.888 1.00 88.00 84 LEU A O 1
ATOM 665 N N . GLY A 1 85 ? -2.164 -5.155 -3.218 1.00 88.00 85 GLY A N 1
ATOM 666 C CA . GLY A 1 85 ? -1.313 -4.313 -4.055 1.00 88.00 85 GLY A CA 1
ATOM 667 C C . GLY A 1 85 ? -0.506 -5.131 -5.061 1.00 88.00 85 GLY A C 1
ATOM 668 O O . GLY A 1 85 ? -0.414 -4.760 -6.230 1.00 88.00 85 GLY A O 1
ATOM 669 N N . VAL A 1 86 ? -0.001 -6.300 -4.653 1.00 87.81 86 VAL A N 1
ATOM 670 C CA . VAL A 1 86 ? 0.704 -7.239 -5.546 1.00 87.81 86 VAL A CA 1
ATOM 671 C C . VAL A 1 86 ? -0.236 -7.793 -6.614 1.00 87.81 86 VAL A C 1
ATOM 673 O O . VAL A 1 86 ? 0.106 -7.808 -7.798 1.00 87.81 86 VAL A O 1
ATOM 676 N N . SER A 1 87 ? -1.437 -8.210 -6.209 1.00 89.44 87 SER A N 1
ATOM 677 C CA . SER A 1 87 ? -2.452 -8.745 -7.124 1.00 89.44 87 SER A CA 1
ATOM 678 C C . SER A 1 87 ? -2.899 -7.687 -8.139 1.00 89.44 87 SER A C 1
ATOM 680 O O . SER A 1 87 ? -3.000 -7.962 -9.336 1.00 89.44 87 SER A O 1
ATOM 682 N N . LEU A 1 88 ? -3.093 -6.448 -7.677 1.00 90.62 88 LEU A N 1
ATOM 683 C CA . LEU A 1 88 ? -3.428 -5.303 -8.517 1.00 90.62 88 LEU A CA 1
ATOM 684 C C . LEU A 1 88 ? -2.295 -4.970 -9.494 1.00 90.62 88 LEU A C 1
ATOM 686 O O . LEU A 1 88 ? -2.551 -4.794 -10.682 1.00 90.62 88 LEU A O 1
ATOM 690 N N . TYR A 1 89 ? -1.045 -4.948 -9.029 1.00 90.06 89 TYR A N 1
ATOM 691 C CA . TYR A 1 89 ? 0.127 -4.746 -9.882 1.00 90.06 89 TYR A CA 1
ATOM 692 C C . TYR A 1 89 ? 0.201 -5.795 -11.001 1.00 90.06 89 TYR A C 1
ATOM 694 O O . TYR A 1 89 ? 0.380 -5.438 -12.167 1.00 90.06 89 TYR A O 1
ATOM 702 N N . GLN A 1 90 ? 0.013 -7.078 -10.673 1.00 88.50 90 GLN A N 1
ATOM 703 C CA . GLN A 1 90 ? 0.008 -8.157 -11.664 1.00 88.50 90 GLN A CA 1
ATOM 704 C C . GLN A 1 90 ? -1.111 -7.972 -12.694 1.00 88.50 90 GLN A C 1
ATOM 706 O O . GLN A 1 90 ? -0.857 -8.074 -13.895 1.00 88.50 90 GLN A O 1
ATOM 711 N N . HIS A 1 91 ? -2.322 -7.642 -12.239 1.00 89.50 91 HIS A N 1
ATOM 712 C CA . HIS A 1 91 ? -3.454 -7.396 -13.127 1.00 89.50 91 HIS A CA 1
ATOM 713 C C . HIS A 1 91 ? -3.201 -6.206 -14.062 1.00 89.50 91 HIS A C 1
ATOM 715 O O . HIS A 1 91 ? -3.383 -6.314 -15.273 1.00 89.50 91 HIS A O 1
ATOM 721 N N . LEU A 1 92 ? -2.719 -5.078 -13.532 1.00 89.38 92 LEU A N 1
ATOM 722 C CA . LEU A 1 92 ? -2.414 -3.891 -14.334 1.00 89.38 92 LEU A CA 1
ATOM 723 C C . LEU A 1 92 ? -1.313 -4.174 -15.359 1.00 89.38 92 LEU A C 1
ATOM 725 O O . LEU A 1 92 ? -1.437 -3.770 -16.512 1.00 89.38 92 LEU A O 1
ATOM 729 N N . LYS A 1 93 ? -0.281 -4.932 -14.977 1.00 85.75 93 LYS A N 1
ATOM 730 C CA . LYS A 1 93 ? 0.799 -5.342 -15.883 1.00 85.75 93 LYS A CA 1
ATOM 731 C C . LYS A 1 93 ? 0.309 -6.233 -17.028 1.00 85.75 93 LYS A C 1
ATOM 733 O O . LYS A 1 93 ? 0.832 -6.133 -18.134 1.00 85.75 93 LYS A O 1
ATOM 738 N N . GLN A 1 94 ? -0.685 -7.086 -16.779 1.00 84.25 94 GLN A N 1
ATOM 739 C CA . GLN A 1 94 ? -1.300 -7.938 -17.803 1.00 84.25 94 GLN A CA 1
ATOM 740 C C . GLN A 1 94 ? -2.226 -7.151 -18.740 1.00 84.25 94 GLN A C 1
ATOM 742 O O . GLN A 1 94 ? -2.228 -7.390 -19.948 1.00 84.25 94 GLN A O 1
ATOM 747 N N . THR A 1 95 ? -3.003 -6.213 -18.194 1.00 83.00 95 THR A N 1
ATOM 748 C CA . THR A 1 95 ? -4.035 -5.476 -18.940 1.00 83.00 95 THR A CA 1
ATOM 749 C C . THR A 1 95 ? -3.464 -4.300 -19.739 1.00 83.00 95 THR A C 1
ATOM 751 O O . THR A 1 95 ? -4.008 -3.946 -20.784 1.00 83.00 95 THR A O 1
ATOM 754 N N . MET A 1 96 ? -2.369 -3.684 -19.286 1.00 77.88 96 MET A N 1
ATOM 755 C CA . MET A 1 96 ? -1.824 -2.473 -19.900 1.00 77.88 96 MET A CA 1
ATOM 756 C C . MET A 1 96 ? -0.795 -2.771 -21.009 1.00 77.88 96 MET A C 1
ATOM 758 O O . MET A 1 96 ? 0.278 -3.312 -20.722 1.00 77.88 96 MET A O 1
ATOM 762 N N . PRO A 1 97 ? -1.047 -2.350 -22.267 1.00 65.50 97 PRO A N 1
ATOM 763 C CA . PRO A 1 97 ? -0.148 -2.594 -23.398 1.00 65.50 97 PRO A CA 1
ATOM 764 C C . PRO A 1 97 ? 1.266 -2.044 -23.195 1.00 65.50 97 PRO A C 1
ATOM 766 O O . PRO A 1 97 ? 2.233 -2.686 -23.571 1.00 65.50 97 PRO A O 1
ATOM 769 N N . GLN A 1 98 ? 1.409 -0.900 -22.522 1.00 65.25 98 GLN A N 1
ATOM 770 C CA . GLN A 1 98 ? 2.699 -0.259 -22.242 1.00 65.25 98 GLN A CA 1
ATOM 771 C C . GLN A 1 98 ? 3.617 -1.048 -21.283 1.00 65.25 98 GLN A C 1
ATOM 773 O O . GLN A 1 98 ? 4.771 -0.657 -21.081 1.00 65.25 98 GLN A O 1
ATOM 778 N N . TYR A 1 99 ? 3.110 -2.138 -20.695 1.00 63.25 99 TYR A N 1
ATOM 779 C CA . TYR A 1 99 ? 3.865 -3.110 -19.899 1.00 63.25 99 TYR A CA 1
ATOM 780 C C . TYR A 1 99 ? 3.909 -4.511 -20.542 1.00 63.25 99 TYR A C 1
ATOM 782 O O . TYR A 1 99 ? 4.681 -5.361 -20.087 1.00 63.25 99 TYR A O 1
ATOM 790 N N . ARG A 1 100 ? 3.124 -4.730 -21.606 1.00 57.47 100 ARG A N 1
ATOM 791 C CA . ARG A 1 100 ? 3.030 -5.955 -22.404 1.00 57.47 100 ARG A CA 1
ATOM 792 C C . ARG A 1 100 ? 4.142 -5.921 -23.451 1.00 57.47 100 ARG A C 1
ATOM 794 O O . ARG A 1 100 ? 4.078 -5.136 -24.386 1.00 57.47 100 ARG A O 1
ATOM 801 N N . ASP A 1 101 ? 5.182 -6.730 -23.270 1.00 53.66 101 ASP A N 1
ATOM 802 C CA . ASP A 1 101 ? 6.297 -6.801 -24.218 1.00 53.66 101 ASP A CA 1
ATOM 803 C C . ASP A 1 101 ? 5.805 -7.029 -25.651 1.00 53.66 101 ASP A C 1
ATOM 805 O O . ASP A 1 101 ? 5.143 -8.025 -25.958 1.00 53.66 101 ASP A O 1
ATOM 809 N N . GLU A 1 102 ? 6.176 -6.115 -26.541 1.00 45.56 102 GLU A N 1
ATOM 810 C CA . GLU A 1 102 ? 6.086 -6.304 -27.979 1.00 45.56 102 GLU A CA 1
ATOM 811 C C . GLU A 1 102 ? 7.113 -7.381 -28.372 1.00 45.56 102 GLU A C 1
ATOM 813 O O . GLU A 1 102 ? 8.279 -7.099 -28.634 1.00 45.56 102 GLU A O 1
ATOM 818 N N . GLY A 1 103 ? 6.696 -8.651 -28.352 1.00 45.84 103 GLY A N 1
ATOM 819 C CA . GLY A 1 103 ? 7.381 -9.717 -29.090 1.00 45.84 103 GLY A CA 1
ATOM 820 C C . GLY A 1 103 ? 8.292 -10.683 -28.325 1.00 45.84 103 GLY A C 1
ATOM 821 O O . GLY A 1 103 ? 9.072 -11.379 -28.972 1.00 45.84 103 GLY A O 1
ATOM 822 N N . LYS A 1 104 ? 8.190 -10.829 -26.997 1.00 43.16 104 LYS A N 1
ATOM 823 C CA . LYS A 1 104 ? 8.753 -12.010 -26.307 1.00 43.16 104 LYS A CA 1
ATOM 824 C C . LYS A 1 104 ? 7.692 -12.667 -25.437 1.00 43.16 104 LYS A C 1
ATOM 826 O O . LYS A 1 104 ? 7.255 -12.133 -24.425 1.00 43.16 104 LYS A O 1
ATOM 831 N N . ILE A 1 105 ? 7.249 -13.827 -25.907 1.00 44.09 105 ILE A N 1
ATOM 832 C CA . ILE A 1 105 ? 6.290 -14.711 -25.253 1.00 44.09 105 ILE A CA 1
ATOM 833 C C . ILE A 1 105 ? 6.789 -14.991 -23.830 1.00 44.09 105 ILE A C 1
ATOM 835 O O . ILE A 1 105 ? 7.928 -15.407 -23.631 1.00 44.09 105 ILE A O 1
ATOM 839 N N . PHE A 1 106 ? 5.930 -14.728 -22.846 1.00 46.00 106 PHE A N 1
ATOM 840 C CA . PHE A 1 106 ? 6.163 -15.012 -21.435 1.00 46.00 106 PHE A CA 1
ATOM 841 C C . PHE A 1 106 ? 6.470 -16.506 -21.247 1.00 46.00 106 PHE A C 1
ATOM 843 O O . PHE A 1 106 ? 5.568 -17.344 -21.256 1.00 46.00 106 PHE A O 1
ATOM 850 N N . HIS A 1 107 ? 7.742 -16.857 -21.058 1.00 45.16 107 HIS A N 1
ATOM 851 C CA . HIS A 1 107 ? 8.125 -18.210 -20.677 1.00 45.16 107 HIS A CA 1
ATOM 852 C C . HIS A 1 107 ? 7.965 -18.382 -19.158 1.00 45.16 107 HIS A C 1
ATOM 854 O O . HIS A 1 107 ? 8.812 -17.969 -18.377 1.00 45.16 107 HIS A O 1
ATOM 860 N N . LYS A 1 108 ? 6.849 -19.015 -18.771 1.00 42.78 108 LYS A N 1
ATOM 861 C CA . LYS A 1 108 ? 6.689 -19.990 -17.667 1.00 42.78 108 LYS A CA 1
ATOM 862 C C . LYS A 1 108 ? 6.963 -19.575 -16.202 1.00 42.78 108 LYS A C 1
ATOM 864 O O . LYS A 1 108 ? 6.582 -20.329 -15.315 1.00 42.78 108 LYS A O 1
ATOM 869 N N . GLU A 1 109 ? 7.525 -18.404 -15.919 1.00 46.88 109 GLU A N 1
ATOM 870 C CA . GLU A 1 109 ? 7.994 -18.050 -14.561 1.00 46.88 109 GLU A CA 1
ATOM 871 C C . GLU A 1 109 ? 6.998 -17.231 -13.712 1.00 46.88 109 GLU A C 1
ATOM 873 O O . GLU A 1 109 ? 7.164 -17.137 -12.501 1.00 46.88 109 GLU A O 1
ATOM 878 N N . LEU A 1 110 ? 5.921 -16.675 -14.284 1.00 52.19 110 LEU A N 1
ATOM 879 C CA . LEU A 1 110 ? 4.878 -15.973 -13.511 1.00 52.19 110 LEU A CA 1
ATOM 880 C C . LEU A 1 110 ? 3.571 -16.772 -13.469 1.00 52.19 110 LEU A C 1
ATOM 882 O O . LEU A 1 110 ? 2.532 -16.335 -13.958 1.00 52.19 110 LEU A O 1
ATOM 886 N N . ASN A 1 111 ? 3.622 -17.959 -12.870 1.00 49.19 111 ASN A N 1
ATOM 887 C CA . ASN A 1 111 ? 2.419 -18.604 -12.355 1.00 49.19 111 ASN A CA 1
ATOM 888 C C . ASN A 1 111 ? 2.338 -18.319 -10.841 1.00 49.19 111 ASN A C 1
ATOM 890 O O . ASN A 1 111 ? 3.154 -18.867 -10.097 1.00 49.19 111 ASN A O 1
ATOM 894 N N . PRO A 1 112 ? 1.376 -17.514 -10.347 1.00 50.88 112 PRO A N 1
ATOM 895 C CA . PRO A 1 112 ? 1.208 -17.264 -8.910 1.00 50.88 112 PRO A CA 1
ATOM 896 C C . PRO A 1 112 ? 0.860 -18.532 -8.099 1.00 50.88 112 PRO A C 1
ATOM 898 O O . PRO A 1 112 ? 0.919 -18.509 -6.874 1.00 50.88 112 PRO A O 1
ATOM 901 N N . TYR A 1 113 ? 0.575 -19.663 -8.759 1.00 49.09 113 TYR A N 1
ATOM 902 C CA . TYR A 1 113 ? 0.426 -20.987 -8.146 1.00 49.09 113 TYR A CA 1
ATOM 903 C C . TYR A 1 113 ? 1.668 -21.889 -8.271 1.00 49.09 113 TYR A C 1
ATOM 905 O O . TYR A 1 113 ? 1.646 -23.004 -7.755 1.00 49.09 113 TYR A O 1
ATOM 913 N N . ALA A 1 114 ? 2.769 -21.451 -8.896 1.00 55.12 114 ALA A N 1
ATOM 914 C CA . ALA A 1 114 ? 3.976 -22.279 -9.047 1.00 55.12 114 ALA A CA 1
ATOM 915 C C . ALA A 1 114 ? 4.618 -22.644 -7.698 1.00 55.12 114 ALA A C 1
ATOM 917 O O . ALA A 1 114 ? 5.130 -23.750 -7.533 1.00 55.12 114 ALA A O 1
ATOM 918 N N . VAL A 1 115 ? 4.548 -21.739 -6.714 1.00 56.72 115 VAL A N 1
ATOM 919 C CA . VAL A 1 115 ? 5.024 -22.000 -5.344 1.00 56.72 115 VAL A CA 1
ATOM 920 C C . VAL A 1 115 ? 4.169 -23.078 -4.666 1.00 56.72 115 VAL A C 1
ATOM 922 O O . VAL A 1 115 ? 4.697 -23.938 -3.965 1.00 56.72 115 VAL A O 1
ATOM 925 N N . GLN A 1 116 ? 2.858 -23.083 -4.924 1.00 55.66 116 GLN A N 1
ATOM 926 C CA . GLN A 1 116 ? 1.937 -24.088 -4.384 1.00 55.66 116 GLN A CA 1
ATOM 927 C C . GLN A 1 116 ? 2.112 -25.448 -5.074 1.00 55.66 116 GLN A C 1
ATOM 929 O O . GLN A 1 116 ? 2.075 -26.473 -4.403 1.00 55.66 116 GLN A O 1
ATOM 934 N N . GLN A 1 117 ? 2.362 -25.463 -6.387 1.00 56.41 117 GLN A N 1
ATOM 935 C CA . GLN A 1 117 ? 2.607 -26.689 -7.155 1.00 56.41 117 GLN A CA 1
ATOM 936 C C . GLN A 1 117 ? 3.906 -27.372 -6.725 1.00 56.41 117 GLN A C 1
ATOM 938 O O . GLN A 1 117 ? 3.870 -28.546 -6.378 1.00 56.41 117 GLN A O 1
ATOM 943 N N . LYS A 1 118 ? 5.014 -26.628 -6.590 1.00 58.47 118 LYS A N 1
ATOM 944 C CA . LYS A 1 118 ? 6.272 -27.193 -6.068 1.00 58.47 118 LYS A CA 1
ATOM 945 C C . LYS A 1 118 ? 6.129 -27.747 -4.648 1.00 58.47 118 LYS A C 1
ATOM 947 O O . LYS A 1 118 ? 6.731 -28.765 -4.329 1.00 58.47 118 LYS A O 1
ATOM 952 N N . ARG A 1 119 ? 5.319 -27.108 -3.793 1.00 54.91 119 ARG A N 1
ATOM 953 C CA . ARG A 1 119 ? 5.046 -27.596 -2.431 1.00 54.91 119 ARG A CA 1
ATOM 954 C C . ARG A 1 119 ? 4.186 -28.864 -2.429 1.00 54.91 119 ARG A C 1
ATOM 956 O O . ARG A 1 119 ? 4.424 -29.740 -1.610 1.00 54.91 119 ARG A O 1
ATOM 963 N N . GLN A 1 120 ? 3.210 -28.976 -3.330 1.00 55.56 120 GLN A N 1
ATOM 964 C CA . GLN A 1 120 ? 2.382 -30.180 -3.485 1.00 55.56 120 GLN A CA 1
ATOM 965 C C . GLN A 1 120 ? 3.169 -31.346 -4.100 1.00 55.56 120 GLN A C 1
ATOM 967 O O . GLN A 1 120 ? 3.012 -32.484 -3.670 1.00 55.56 120 GLN A O 1
ATOM 972 N N . GLU A 1 121 ? 4.057 -31.059 -5.052 1.00 59.53 121 GLU A N 1
ATOM 973 C CA . GLU A 1 121 ? 4.962 -32.038 -5.661 1.00 59.53 121 GLU A CA 1
ATOM 974 C C . GLU A 1 121 ? 5.996 -32.557 -4.650 1.00 59.53 121 GLU A C 1
ATOM 976 O O . GLU A 1 121 ? 6.202 -33.765 -4.565 1.00 59.53 121 GLU A O 1
ATOM 981 N N . ALA A 1 122 ? 6.578 -31.677 -3.824 1.00 59.31 122 ALA A N 1
ATOM 982 C CA . ALA A 1 122 ? 7.487 -32.069 -2.743 1.00 59.31 122 ALA A CA 1
ATOM 983 C C . ALA A 1 122 ? 6.790 -32.947 -1.687 1.00 59.31 122 ALA A C 1
ATOM 985 O O . ALA A 1 122 ? 7.323 -33.980 -1.292 1.00 59.31 122 ALA A O 1
ATOM 986 N N . PHE A 1 123 ? 5.560 -32.594 -1.301 1.00 58.00 123 PHE A N 1
ATOM 987 C CA . PHE A 1 123 ? 4.777 -33.357 -0.323 1.00 58.00 123 PHE A CA 1
ATOM 988 C C . PHE A 1 123 ? 4.315 -34.724 -0.861 1.00 58.00 123 PHE A C 1
ATOM 990 O O . PHE A 1 123 ? 4.141 -35.672 -0.100 1.00 58.00 123 PHE A O 1
ATOM 997 N N . SER A 1 124 ? 4.126 -34.848 -2.180 1.00 58.72 124 SER A N 1
ATOM 998 C CA . SER A 1 124 ? 3.801 -36.124 -2.827 1.00 58.72 124 SER A CA 1
ATOM 999 C C . SER A 1 124 ? 5.017 -37.043 -2.987 1.00 58.72 124 SER A C 1
ATOM 1001 O O . SER A 1 124 ? 4.831 -38.256 -3.054 1.00 58.72 124 SER A O 1
ATOM 1003 N N . GLN A 1 125 ? 6.231 -36.491 -3.077 1.00 59.28 125 GLN A N 1
ATOM 1004 C CA . GLN A 1 125 ? 7.480 -37.259 -3.166 1.00 59.28 125 GLN A CA 1
ATOM 1005 C C . GLN A 1 125 ? 7.905 -37.791 -1.789 1.00 59.28 125 GLN A C 1
ATOM 1007 O O . GLN A 1 125 ? 8.195 -38.975 -1.665 1.00 59.28 125 GLN A O 1
ATOM 1012 N N . GLU A 1 126 ? 7.811 -36.974 -0.732 1.00 59.44 126 GLU A N 1
ATOM 1013 C CA . GLU A 1 126 ? 8.099 -37.419 0.646 1.00 59.44 126 GLU A CA 1
ATOM 1014 C C . GLU A 1 126 ? 7.160 -38.541 1.127 1.00 59.44 126 GLU A C 1
ATOM 1016 O O . GLU A 1 126 ? 7.550 -39.377 1.939 1.00 59.44 126 GLU A O 1
ATOM 1021 N N . GLY A 1 127 ? 5.928 -38.604 0.609 1.00 55.22 127 GLY A N 1
ATOM 1022 C CA . GLY A 1 127 ? 4.995 -39.697 0.901 1.00 55.22 127 GLY A CA 1
ATOM 1023 C C . GLY A 1 127 ? 5.325 -41.031 0.213 1.00 55.22 127 GLY A C 1
ATOM 1024 O O . GLY A 1 127 ? 4.832 -42.065 0.659 1.00 55.22 127 GLY A O 1
ATOM 1025 N N . LEU A 1 128 ? 6.135 -41.029 -0.853 1.00 53.53 128 LEU A N 1
ATOM 1026 C CA . LEU A 1 128 ? 6.551 -42.240 -1.576 1.00 53.53 128 LEU A CA 1
ATOM 1027 C C . LEU A 1 128 ? 7.812 -42.873 -0.966 1.00 53.53 128 LEU A C 1
ATOM 1029 O O . LEU A 1 128 ? 7.899 -44.099 -0.916 1.00 53.53 128 LEU A O 1
ATOM 1033 N N . ASP A 1 129 ? 8.717 -42.061 -0.416 1.00 54.88 129 ASP A N 1
ATOM 1034 C CA . ASP A 1 129 ? 9.959 -42.518 0.234 1.00 54.88 129 ASP A CA 1
ATOM 1035 C C . ASP A 1 129 ? 9.738 -43.192 1.606 1.00 54.88 129 ASP A C 1
ATOM 1037 O O . ASP A 1 129 ? 10.655 -43.791 2.159 1.00 54.88 129 ASP A O 1
ATOM 1041 N N . LEU A 1 130 ? 8.526 -43.125 2.168 1.00 53.31 130 LEU A N 1
ATOM 1042 C CA . LEU A 1 130 ? 8.151 -43.803 3.421 1.00 53.31 130 LEU A CA 1
ATOM 1043 C C . LEU A 1 130 ? 7.497 -45.181 3.209 1.00 53.31 130 LEU A C 1
ATOM 1045 O O . LEU A 1 130 ? 7.173 -45.857 4.186 1.00 53.31 130 LEU A O 1
ATOM 1049 N N . VAL A 1 131 ? 7.260 -45.588 1.955 1.00 53.09 131 VAL A N 1
ATOM 1050 C CA . VAL A 1 131 ? 6.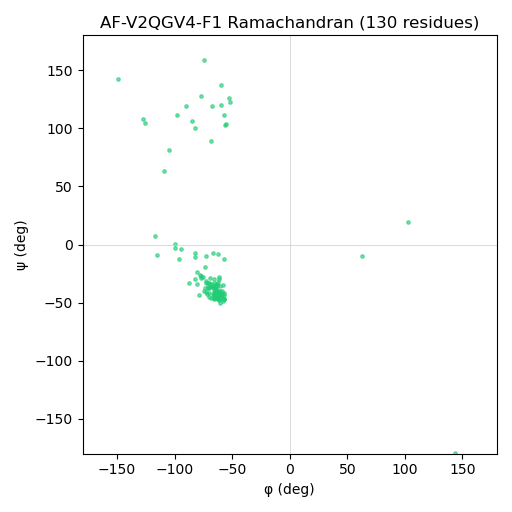566 -46.845 1.597 1.00 53.09 131 VAL A CA 1
ATOM 1051 C C . VAL A 1 131 ? 7.476 -47.808 0.809 1.00 53.09 131 VAL A C 1
ATOM 1053 O O . VAL A 1 131 ? 7.027 -48.870 0.374 1.00 53.09 131 VAL A O 1
ATOM 1056 N N . GLN A 1 132 ? 8.765 -47.488 0.670 1.00 45.94 132 GLN A N 1
ATOM 1057 C CA . GLN A 1 132 ? 9.811 -48.407 0.201 1.00 45.94 132 GLN A CA 1
ATOM 1058 C C . GLN A 1 132 ? 10.812 -48.694 1.319 1.00 45.94 132 GLN A C 1
ATOM 1060 O O . GLN A 1 132 ? 11.278 -49.854 1.379 1.00 45.94 132 GLN A O 1
#

Secondary structure (DSSP, 8-state):
-HHHHHHHHHHHHHHHHHHHHHHHHHHHHHHHHHHHHHHHHHHHHHHHS---TTSPPPHHHHHHHHHHHHHHHHHHHT-TTSSHHHHHHHHHHHH-GGGS-SS----S---TTHHHHHHHHHHHHHTTTT--

Mean predicted aligned error: 15.3 Å

Organism: NCBI:txid1379858

Foldseek 3Di:
DVPVVVVVVVVVVVVVVVLVVVLVVLLVVLLVVQLVVQLVVVVVVVVPPPDPPVDDDDPVNVVVVVVVSVVVSVVSSVPSLDDRSVVVSVVCCVPDVSNVDPDDDDPDDPDPCPVVVVVVVVVVVVVVVVVD